Protein AF-A0A9D8SN07-F1 (afdb_monomer_lite)

Foldseek 3Di:
DLADDDQDADDDPVPDDDGDDDDPPADQPLRVLVVVLVSLVVVVVVCVVVVHDDAAEEAEAEELLDHPDPPSLVSLVVLAVCVVVSNHAYAYEHEPNRDQVNSCSNHPDRHWYFDHPVVVLVVVQVVVQVVVVVPDDGPDPRPRDDSPDGTDDDD

Sequence (155 aa):
KDDAEISADWVDAMNFSAPVMEASGLSPIGKAMEHALQKIEEQKCLYDSCGITSKRPWIFLISDGEPTDYGWEQAAAKCREAQQNKKVVIHAVGTQGANLEKLAKFSLMAPKRLSGLKFTEFFLWLSRSVSCISRAVPNMPDILDDIEGWHEKNA

Structure (mmCIF, N/CA/C/O backbone):
data_AF-A0A9D8SN07-F1
#
_entry.id   AF-A0A9D8SN07-F1
#
loop_
_atom_site.group_PDB
_atom_site.id
_atom_site.type_symbol
_atom_site.label_atom_id
_atom_site.label_alt_id
_atom_site.label_comp_id
_atom_site.label_asym_id
_atom_site.label_entity_id
_atom_site.label_seq_id
_atom_site.pdbx_PDB_ins_code
_atom_site.Cartn_x
_atom_site.Cartn_y
_atom_site.Cartn_z
_atom_site.occupancy
_atom_site.B_iso_or_equiv
_atom_site.auth_seq_id
_atom_site.auth_comp_id
_atom_site.auth_asym_id
_atom_site.auth_atom_id
_atom_site.pdbx_PDB_model_num
ATOM 1 N N . LYS A 1 1 ? -15.521 -12.521 8.968 1.00 52.25 1 LYS A N 1
ATOM 2 C CA . LYS A 1 1 ? -14.620 -13.075 7.931 1.00 52.25 1 LYS A CA 1
ATOM 3 C C . LYS A 1 1 ? -13.424 -12.144 7.918 1.00 52.25 1 LYS A C 1
ATOM 5 O O . LYS A 1 1 ? -13.600 -11.008 7.507 1.00 52.25 1 LYS A O 1
ATOM 10 N N . ASP A 1 2 ? -12.277 -12.581 8.424 1.00 69.19 2 ASP A N 1
ATOM 11 C CA . ASP A 1 2 ? -11.056 -11.766 8.435 1.00 69.19 2 ASP A CA 1
ATOM 12 C C . ASP A 1 2 ? -10.377 -11.906 7.077 1.00 69.19 2 ASP A C 1
ATOM 14 O O . ASP A 1 2 ? -9.337 -12.543 6.981 1.00 69.19 2 ASP A O 1
ATOM 18 N N . ASP A 1 3 ? -11.027 -11.476 5.998 1.00 79.81 3 ASP A N 1
ATOM 19 C CA . ASP A 1 3 ? -10.511 -11.632 4.637 1.00 79.81 3 ASP A CA 1
ATOM 20 C C . ASP A 1 3 ? -10.571 -10.306 3.893 1.00 79.81 3 ASP A C 1
ATOM 22 O O . ASP A 1 3 ? -11.492 -9.521 4.114 1.00 79.81 3 ASP A O 1
ATOM 26 N N . ALA A 1 4 ? -9.576 -10.053 3.049 1.00 87.31 4 ALA A N 1
ATOM 27 C CA . ALA A 1 4 ? -9.502 -8.844 2.244 1.00 87.31 4 ALA A CA 1
ATOM 28 C C . ALA A 1 4 ? -9.878 -9.175 0.796 1.00 87.31 4 ALA A C 1
ATOM 30 O O . ALA A 1 4 ? -9.466 -10.197 0.254 1.00 87.31 4 ALA A O 1
ATOM 31 N N . GLU A 1 5 ? -10.672 -8.307 0.179 1.00 90.00 5 GLU A N 1
ATOM 32 C CA . GLU A 1 5 ? -11.155 -8.482 -1.188 1.00 90.00 5 GLU A CA 1
ATOM 33 C C . GLU A 1 5 ? -10.439 -7.518 -2.134 1.00 90.00 5 GLU A C 1
ATOM 35 O O . GLU A 1 5 ? -10.217 -6.349 -1.814 1.00 90.00 5 GLU A O 1
ATOM 40 N N . ILE A 1 6 ? -10.079 -8.018 -3.315 1.00 90.94 6 ILE A N 1
ATOM 41 C CA . ILE A 1 6 ? -9.488 -7.212 -4.381 1.00 90.94 6 ILE A CA 1
ATOM 42 C C . ILE A 1 6 ? -10.634 -6.651 -5.219 1.00 90.94 6 ILE A C 1
ATOM 44 O O . ILE A 1 6 ? -11.310 -7.395 -5.921 1.00 90.94 6 ILE A O 1
ATOM 48 N N . SER A 1 7 ? -10.847 -5.339 -5.143 1.00 90.62 7 SER A N 1
ATOM 49 C CA . SER A 1 7 ? -11.972 -4.672 -5.810 1.00 90.62 7 SER A CA 1
ATOM 50 C C . SER A 1 7 ? -11.766 -4.449 -7.311 1.00 90.62 7 SER A C 1
ATOM 52 O O . SER A 1 7 ? -12.741 -4.314 -8.048 1.00 90.62 7 SER A O 1
ATOM 54 N N . ALA A 1 8 ? -10.516 -4.398 -7.774 1.00 90.62 8 ALA A N 1
ATOM 55 C CA . ALA A 1 8 ? -10.160 -4.262 -9.183 1.00 90.62 8 ALA A CA 1
ATOM 56 C C . ALA A 1 8 ? -8.748 -4.811 -9.447 1.00 90.62 8 ALA A C 1
ATOM 58 O O . ALA A 1 8 ? -7.861 -4.692 -8.600 1.00 90.62 8 ALA A O 1
ATOM 59 N N . ASP A 1 9 ? -8.541 -5.381 -10.635 1.00 90.69 9 ASP A N 1
ATOM 60 C CA . ASP A 1 9 ? -7.218 -5.774 -11.131 1.00 90.69 9 ASP A CA 1
ATOM 61 C C . ASP A 1 9 ? -6.464 -4.590 -11.767 1.00 90.69 9 ASP A C 1
ATOM 63 O O . ASP A 1 9 ? -6.997 -3.489 -11.928 1.00 90.69 9 ASP A O 1
ATOM 67 N N . TRP A 1 10 ? -5.199 -4.821 -12.136 1.00 90.75 10 TRP A N 1
ATOM 68 C CA . TRP A 1 10 ? -4.374 -3.845 -12.847 1.00 90.75 10 TRP A CA 1
ATOM 69 C C . TRP A 1 10 ? -5.024 -3.414 -14.165 1.00 90.75 10 TRP A C 1
ATOM 71 O O . TRP A 1 10 ? -5.311 -4.238 -15.032 1.00 90.75 10 TRP A O 1
ATOM 81 N N . VAL A 1 11 ? -5.198 -2.105 -14.332 1.00 90.88 11 VAL A N 1
ATOM 82 C CA . VAL A 1 11 ? -5.708 -1.487 -15.559 1.00 90.88 11 VAL A CA 1
ATOM 83 C C . VAL A 1 11 ? -4.902 -0.241 -15.893 1.00 90.88 11 VAL A C 1
ATOM 85 O O . VAL A 1 11 ? -4.365 0.427 -15.005 1.00 90.88 11 VAL A O 1
ATOM 88 N N . ASP A 1 12 ? -4.840 0.098 -17.179 1.00 86.12 12 ASP A N 1
ATOM 89 C CA . ASP A 1 12 ? -4.304 1.389 -17.597 1.00 86.12 12 ASP A CA 1
ATOM 90 C C . ASP A 1 12 ? -5.114 2.525 -16.976 1.00 86.12 12 ASP A C 1
ATOM 92 O O . ASP A 1 12 ? -6.339 2.452 -16.873 1.00 86.12 12 ASP A O 1
ATOM 96 N N . ALA A 1 13 ? -4.439 3.624 -16.638 1.00 82.44 13 ALA A N 1
ATOM 97 C CA . ALA A 1 13 ? -5.082 4.780 -16.017 1.00 82.44 13 ALA A CA 1
ATOM 98 C C . ALA A 1 13 ? -6.263 5.331 -16.842 1.00 82.44 13 ALA A C 1
ATOM 100 O O . ALA A 1 13 ? -7.244 5.792 -16.268 1.00 82.44 13 ALA A O 1
ATOM 101 N N . MET A 1 14 ? -6.198 5.242 -18.177 1.00 84.75 14 MET A N 1
ATOM 102 C CA . MET A 1 14 ? -7.278 5.683 -19.074 1.00 84.75 14 MET A CA 1
ATOM 103 C C . MET A 1 14 ? -8.524 4.789 -19.021 1.00 84.75 14 MET A C 1
ATOM 105 O O . MET A 1 14 ? -9.608 5.232 -19.387 1.00 84.75 14 MET A O 1
ATOM 109 N N . ASN A 1 15 ? -8.363 3.547 -18.565 1.00 88.75 15 ASN A N 1
ATOM 110 C CA . ASN A 1 15 ? -9.422 2.546 -18.466 1.00 88.75 15 ASN A CA 1
ATOM 111 C C . ASN A 1 15 ? -9.901 2.355 -17.018 1.00 88.75 15 ASN A C 1
ATOM 113 O O . ASN A 1 15 ? -10.787 1.540 -16.765 1.00 88.75 15 ASN A O 1
ATOM 117 N N . PHE A 1 16 ? -9.315 3.080 -16.060 1.00 87.06 16 PHE A N 1
ATOM 118 C CA . PHE A 1 16 ? -9.688 2.975 -14.659 1.00 87.06 16 PHE A CA 1
ATOM 119 C C . PHE A 1 16 ? -11.085 3.553 -14.418 1.00 87.06 16 PHE A C 1
ATOM 121 O O . PHE A 1 16 ? -11.363 4.717 -14.709 1.00 87.06 16 PHE A O 1
ATOM 128 N N . SER A 1 17 ? -11.945 2.739 -13.814 1.00 86.69 17 SER A N 1
ATOM 129 C CA . SER A 1 17 ? -13.221 3.160 -13.251 1.00 86.69 17 SER A CA 1
ATOM 130 C C . SER A 1 17 ? -13.223 2.812 -11.769 1.00 86.69 17 SER A C 1
ATOM 132 O O . SER A 1 17 ? -12.892 1.685 -11.400 1.00 86.69 17 SER A O 1
ATOM 134 N N . ALA A 1 18 ? -13.546 3.785 -10.917 1.00 85.31 18 ALA A N 1
ATOM 135 C CA . ALA A 1 18 ? -13.522 3.579 -9.476 1.00 85.31 18 ALA A CA 1
ATOM 136 C C . ALA A 1 18 ? -14.605 2.561 -9.067 1.00 85.31 18 ALA A C 1
ATOM 138 O O . ALA A 1 18 ? -15.779 2.783 -9.379 1.00 85.31 18 ALA A O 1
ATOM 139 N N . PRO A 1 19 ? -14.248 1.468 -8.365 1.00 86.25 19 PRO A N 1
ATOM 140 C CA . PRO A 1 19 ? -15.235 0.513 -7.882 1.00 86.25 19 PRO A CA 1
ATOM 141 C C . PRO A 1 19 ? -16.085 1.139 -6.771 1.00 86.25 19 PRO A C 1
ATOM 143 O O . PRO A 1 19 ? -15.609 1.963 -5.985 1.00 86.25 19 PRO A O 1
ATOM 146 N N . VAL A 1 20 ? -17.345 0.718 -6.682 1.00 86.75 20 VAL A N 1
ATOM 147 C CA . VAL A 1 20 ? -18.201 1.043 -5.535 1.00 86.75 20 VAL A CA 1
ATOM 148 C C . VAL A 1 20 ? -17.779 0.152 -4.371 1.00 86.75 20 VAL A C 1
ATOM 150 O O . VAL A 1 20 ? -17.699 -1.064 -4.525 1.00 86.75 20 VAL A O 1
ATOM 153 N N . MET A 1 21 ? -17.490 0.755 -3.218 1.00 81.62 21 MET A N 1
ATOM 154 C CA . MET A 1 21 ? -17.071 0.039 -2.013 1.00 81.62 21 MET A CA 1
ATOM 155 C C . MET A 1 21 ? -18.058 0.303 -0.878 1.00 81.62 21 MET A C 1
ATOM 157 O O . MET A 1 21 ? -18.445 1.449 -0.647 1.00 81.62 21 MET A O 1
ATOM 161 N N . GLU A 1 22 ? -18.426 -0.750 -0.150 1.00 81.25 22 GLU A N 1
ATOM 162 C CA . GLU A 1 22 ? -19.282 -0.681 1.036 1.00 81.25 22 GLU A CA 1
ATOM 163 C C . GLU A 1 22 ? -18.530 -1.205 2.261 1.00 81.25 22 GLU A C 1
ATOM 165 O O . GLU A 1 22 ? -17.788 -2.186 2.190 1.00 81.25 22 GLU A O 1
ATOM 170 N N . ALA A 1 23 ? -18.709 -0.541 3.403 1.00 78.88 23 ALA A N 1
ATOM 171 C CA . ALA A 1 23 ? -18.053 -0.943 4.638 1.00 78.88 23 ALA A CA 1
ATOM 172 C C . ALA A 1 23 ? -18.683 -2.232 5.190 1.00 78.88 23 ALA A C 1
ATOM 174 O O . ALA A 1 23 ? -19.881 -2.280 5.457 1.00 78.88 23 ALA A O 1
ATOM 175 N N . SER A 1 24 ? -17.860 -3.257 5.421 1.00 72.00 24 SER A N 1
ATOM 176 C CA . SER A 1 24 ? -18.290 -4.565 5.942 1.00 72.00 24 SER A CA 1
ATOM 177 C C . SER A 1 24 ? -17.997 -4.768 7.439 1.00 72.00 24 SER A C 1
ATOM 179 O O . SER A 1 24 ? -18.214 -5.853 7.978 1.00 72.00 24 SER A O 1
ATOM 181 N N . GLY A 1 25 ? -17.547 -3.713 8.130 1.00 74.12 25 GLY A N 1
ATOM 182 C CA . GLY A 1 25 ? -17.405 -3.653 9.591 1.00 74.12 25 GLY A CA 1
ATOM 183 C C . GLY A 1 25 ? -16.110 -4.232 10.175 1.00 74.12 25 GLY A C 1
ATOM 184 O O . GLY A 1 25 ? -15.914 -4.134 11.383 1.00 74.12 25 GLY A O 1
ATOM 185 N N . LEU A 1 26 ? -15.225 -4.805 9.355 1.00 84.00 26 LEU A N 1
ATOM 186 C CA . LEU A 1 26 ? -13.893 -5.272 9.759 1.00 84.00 26 LEU A CA 1
ATOM 187 C C . LEU A 1 26 ? -12.813 -4.639 8.876 1.00 84.00 26 LEU A C 1
ATOM 189 O O . LEU A 1 26 ? -13.072 -4.305 7.720 1.00 84.00 26 LEU A O 1
ATOM 193 N N . SER A 1 27 ? -11.598 -4.548 9.414 1.00 85.00 27 SER A N 1
ATOM 194 C CA . SER A 1 27 ? -10.432 -3.959 8.749 1.00 85.00 27 SER A CA 1
ATOM 195 C C . SER A 1 27 ? -9.256 -4.947 8.778 1.00 85.00 27 SER A C 1
ATOM 197 O O . SER A 1 27 ? -8.320 -4.764 9.561 1.00 85.00 27 SER A O 1
ATOM 199 N N . PRO A 1 28 ? -9.274 -6.028 7.968 1.00 92.00 28 PRO A N 1
ATOM 200 C CA . PRO A 1 28 ? -8.176 -6.994 7.891 1.00 92.00 28 PRO A CA 1
ATOM 201 C C . PRO A 1 28 ? -6.984 -6.413 7.103 1.00 92.00 28 PRO A C 1
ATOM 203 O O . PRO A 1 28 ? -6.711 -6.791 5.960 1.00 92.00 28 PRO A O 1
ATOM 206 N N . ILE A 1 29 ? -6.296 -5.437 7.706 1.00 93.75 29 ILE A N 1
ATOM 207 C CA . ILE A 1 29 ? -5.215 -4.661 7.082 1.00 93.75 29 ILE A CA 1
ATOM 208 C C . ILE A 1 29 ? -4.017 -5.551 6.738 1.00 93.75 29 ILE A C 1
ATOM 210 O O . ILE A 1 29 ? -3.409 -5.360 5.683 1.00 93.75 29 ILE A O 1
ATOM 214 N N . GLY A 1 30 ? -3.667 -6.519 7.593 1.00 95.12 30 GLY A N 1
ATOM 215 C CA . GLY A 1 30 ? -2.531 -7.407 7.346 1.00 95.12 30 GLY A CA 1
ATOM 216 C C . GLY A 1 30 ? -2.710 -8.185 6.046 1.00 95.12 30 GLY A C 1
ATOM 217 O O . GLY A 1 30 ? -1.886 -8.061 5.138 1.00 95.12 30 GLY A O 1
ATOM 218 N N . LYS A 1 31 ? -3.837 -8.884 5.902 1.00 94.12 31 LYS A N 1
ATOM 219 C CA . LYS A 1 31 ? -4.201 -9.571 4.653 1.00 94.12 31 LYS A CA 1
ATOM 220 C C . LYS A 1 31 ? -4.282 -8.651 3.439 1.00 94.12 31 LYS A C 1
ATOM 222 O O . LYS A 1 31 ? -3.792 -9.016 2.373 1.00 94.12 31 LYS A O 1
ATOM 227 N N . ALA A 1 32 ? -4.870 -7.462 3.581 1.00 94.56 32 ALA A N 1
ATOM 228 C CA . ALA A 1 32 ? -4.942 -6.503 2.478 1.00 94.56 32 ALA A CA 1
ATOM 229 C C . ALA A 1 32 ? -3.539 -6.128 1.969 1.00 94.56 32 ALA A C 1
ATOM 231 O O . ALA A 1 32 ? -3.293 -6.098 0.762 1.00 94.56 32 ALA A O 1
ATOM 232 N N . MET A 1 33 ? -2.595 -5.909 2.888 1.00 96.19 33 MET A N 1
ATOM 233 C CA . MET A 1 33 ? -1.208 -5.602 2.548 1.00 96.19 33 MET A CA 1
ATOM 234 C C . MET A 1 33 ? -0.466 -6.800 1.944 1.00 96.19 33 MET A C 1
ATOM 236 O O . MET A 1 33 ? 0.332 -6.612 1.026 1.00 96.19 33 MET A O 1
ATOM 240 N N . GLU A 1 34 ? -0.739 -8.027 2.394 1.00 95.69 34 GLU A N 1
ATOM 241 C CA . GLU A 1 34 ? -0.190 -9.236 1.765 1.00 95.69 34 GLU A CA 1
ATOM 242 C C . GLU A 1 34 ? -0.670 -9.391 0.317 1.00 95.69 34 GLU A C 1
ATOM 244 O O . GLU A 1 34 ? 0.159 -9.588 -0.576 1.00 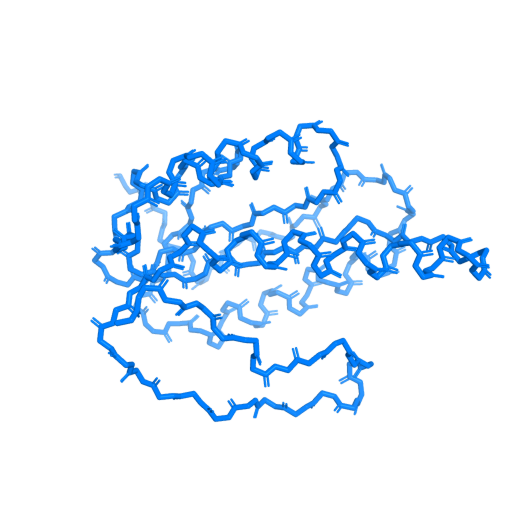95.69 34 GLU A O 1
ATOM 249 N N . HIS A 1 35 ? -1.969 -9.214 0.057 1.00 95.44 35 HIS A N 1
ATOM 250 C CA . HIS A 1 35 ? -2.507 -9.235 -1.305 1.00 95.44 35 HIS A CA 1
ATOM 251 C C . HIS A 1 35 ? -1.924 -8.122 -2.178 1.00 95.44 35 HIS A C 1
ATOM 253 O O . HIS A 1 35 ? -1.571 -8.374 -3.329 1.00 95.44 35 HIS A O 1
ATOM 259 N N . ALA A 1 36 ? -1.762 -6.911 -1.639 1.00 95.94 36 ALA A N 1
ATOM 260 C CA . ALA A 1 36 ? -1.161 -5.802 -2.375 1.00 95.94 36 ALA A CA 1
ATOM 261 C C . ALA A 1 36 ? 0.297 -6.096 -2.775 1.00 95.94 36 ALA A C 1
ATOM 263 O O . ALA A 1 36 ? 0.680 -5.875 -3.926 1.00 95.94 36 ALA A O 1
ATOM 264 N N . LEU A 1 37 ? 1.108 -6.632 -1.854 1.00 96.19 37 LEU A N 1
ATOM 265 C CA . LEU A 1 37 ? 2.488 -7.034 -2.147 1.00 96.19 37 LEU A CA 1
ATOM 266 C C . LEU A 1 37 ? 2.546 -8.153 -3.191 1.00 96.19 37 LEU A C 1
ATOM 268 O O . LEU A 1 37 ? 3.370 -8.089 -4.103 1.00 96.19 37 LEU A O 1
ATOM 272 N N . GLN A 1 38 ? 1.661 -9.147 -3.084 1.00 96.00 38 GLN A N 1
ATOM 273 C CA . GLN A 1 38 ? 1.566 -10.238 -4.050 1.00 96.00 38 GLN A CA 1
ATOM 274 C C . GLN A 1 38 ? 1.214 -9.717 -5.451 1.00 96.00 38 GLN A C 1
ATOM 276 O O . GLN A 1 38 ? 1.930 -10.014 -6.404 1.00 96.00 38 GLN A O 1
ATOM 281 N N . LYS A 1 39 ? 0.172 -8.886 -5.578 1.00 95.62 39 LYS A N 1
ATOM 282 C CA . LYS A 1 39 ? -0.262 -8.307 -6.862 1.00 95.62 39 LYS A CA 1
ATOM 283 C C . LYS A 1 39 ? 0.816 -7.454 -7.522 1.00 95.62 39 LYS A C 1
ATOM 285 O O . LYS A 1 39 ? 0.912 -7.424 -8.748 1.00 95.62 39 LYS A O 1
ATOM 290 N N . ILE A 1 40 ? 1.625 -6.758 -6.724 1.00 94.50 40 ILE A N 1
ATOM 291 C CA . ILE A 1 40 ? 2.788 -6.024 -7.226 1.00 94.50 40 ILE A CA 1
ATOM 292 C C . ILE A 1 40 ? 3.840 -6.978 -7.787 1.00 94.50 40 ILE A C 1
ATOM 294 O O . ILE A 1 40 ? 4.365 -6.723 -8.869 1.00 94.50 40 ILE A O 1
ATOM 298 N N . GLU A 1 41 ? 4.173 -8.046 -7.064 1.00 93.81 41 GLU A N 1
ATOM 299 C CA . GLU A 1 41 ? 5.185 -8.997 -7.523 1.00 93.81 41 GLU A CA 1
ATOM 300 C C . GLU A 1 41 ? 4.728 -9.714 -8.801 1.00 93.81 41 GLU A C 1
ATOM 302 O O . GLU A 1 41 ? 5.495 -9.786 -9.756 1.00 93.81 41 GLU A O 1
ATOM 307 N N . GLU A 1 42 ? 3.459 -10.129 -8.873 1.00 94.50 42 GLU A N 1
ATOM 308 C CA . GLU A 1 42 ? 2.843 -10.703 -10.079 1.00 94.50 42 GLU A CA 1
ATOM 309 C C . GLU A 1 42 ? 2.980 -9.765 -11.290 1.00 94.50 42 GLU A C 1
ATOM 311 O O . GLU A 1 42 ? 3.436 -10.183 -12.357 1.00 94.50 42 GLU A O 1
ATOM 316 N N . GLN A 1 43 ? 2.665 -8.477 -11.116 1.00 93.81 43 GLN A N 1
ATOM 317 C CA . GLN A 1 43 ? 2.763 -7.489 -12.193 1.00 93.81 43 GLN A CA 1
ATOM 318 C C . GLN A 1 43 ? 4.211 -7.215 -12.609 1.00 93.81 43 GLN A C 1
ATOM 320 O O . GLN A 1 43 ? 4.498 -7.029 -13.793 1.00 93.81 43 GLN A O 1
ATOM 325 N N . LYS A 1 44 ? 5.145 -7.205 -11.653 1.00 91.25 44 LYS A N 1
ATOM 326 C CA . LYS A 1 44 ? 6.573 -7.057 -11.948 1.00 91.25 44 LYS A CA 1
ATOM 327 C C . LYS A 1 44 ? 7.105 -8.248 -12.733 1.00 91.25 44 LYS A C 1
ATOM 329 O O . LYS A 1 44 ? 7.766 -8.031 -13.741 1.00 91.25 44 LYS A O 1
ATOM 334 N N . CYS A 1 45 ? 6.762 -9.474 -12.336 1.00 92.38 45 CYS A N 1
ATOM 335 C CA . CYS A 1 45 ? 7.135 -10.675 -13.080 1.00 92.38 45 CYS A CA 1
ATOM 336 C C . CYS A 1 45 ? 6.603 -10.643 -14.518 1.00 92.38 45 CYS A C 1
ATOM 338 O O . CYS A 1 45 ? 7.322 -11.026 -15.440 1.00 92.38 45 CYS A O 1
ATOM 340 N N . LEU A 1 46 ? 5.376 -10.150 -14.727 1.00 92.75 46 LEU A N 1
ATOM 341 C CA . LEU A 1 46 ? 4.821 -9.965 -16.067 1.00 92.75 46 LEU A CA 1
ATOM 342 C C . LEU A 1 46 ? 5.658 -8.970 -16.886 1.00 92.75 46 LEU A C 1
ATOM 344 O O . LEU A 1 46 ? 6.075 -9.298 -17.995 1.00 92.75 46 LEU A O 1
ATOM 348 N N . TYR A 1 47 ? 5.958 -7.792 -16.335 1.00 90.88 47 TYR A N 1
ATOM 349 C CA . TYR A 1 47 ? 6.797 -6.797 -17.010 1.00 90.88 47 TYR A CA 1
ATOM 350 C C . TYR A 1 47 ? 8.197 -7.327 -17.330 1.00 90.88 47 TYR A C 1
ATOM 352 O O . TYR A 1 47 ? 8.647 -7.178 -18.467 1.00 90.88 47 TYR A O 1
ATOM 360 N N . ASP A 1 48 ? 8.836 -8.019 -16.388 1.00 89.44 48 ASP A N 1
ATOM 361 C CA . ASP A 1 48 ? 10.149 -8.635 -16.586 1.00 89.44 48 ASP A CA 1
ATOM 362 C C . ASP A 1 48 ? 10.105 -9.688 -17.708 1.00 89.44 48 ASP A C 1
ATOM 364 O O . ASP A 1 48 ? 10.981 -9.704 -18.575 1.00 89.44 48 ASP A O 1
ATOM 368 N N . SER A 1 49 ? 9.050 -10.513 -17.764 1.00 93.75 49 SER A N 1
ATOM 369 C CA . SER A 1 49 ? 8.857 -11.512 -18.830 1.00 93.75 49 SER A CA 1
ATOM 370 C C . SER A 1 49 ? 8.667 -10.892 -20.220 1.00 93.75 49 SER A C 1
ATOM 372 O O . SER A 1 49 ? 9.000 -11.511 -21.230 1.00 93.75 49 SER A O 1
ATOM 374 N N . CYS A 1 50 ? 8.179 -9.650 -20.274 1.00 93.50 50 CYS A N 1
ATOM 375 C CA . CYS A 1 50 ? 8.023 -8.870 -21.498 1.00 93.50 50 CYS A CA 1
ATOM 376 C C . CYS A 1 50 ? 9.233 -7.966 -21.804 1.00 93.50 50 CYS A C 1
ATOM 378 O O . CYS A 1 50 ? 9.199 -7.231 -22.791 1.00 93.50 50 CYS A O 1
ATOM 380 N N . GLY A 1 51 ? 10.288 -7.980 -20.978 1.00 90.56 51 GLY A N 1
ATOM 381 C CA . GLY A 1 51 ? 11.447 -7.092 -21.125 1.00 90.56 51 GLY A CA 1
ATOM 382 C C . GLY A 1 51 ? 11.134 -5.612 -20.866 1.00 90.56 51 GLY A C 1
ATOM 383 O O . GLY A 1 51 ? 11.840 -4.733 -21.360 1.00 90.56 51 GLY A O 1
ATOM 384 N N . ILE A 1 52 ? 10.064 -5.324 -20.121 1.00 88.00 52 ILE A N 1
ATOM 385 C CA . ILE A 1 52 ? 9.617 -3.970 -19.792 1.00 88.00 52 ILE A CA 1
ATOM 386 C C . ILE A 1 52 ? 10.224 -3.562 -18.451 1.00 88.00 52 ILE A C 1
ATOM 388 O O . ILE A 1 52 ? 9.944 -4.158 -17.415 1.00 88.00 52 ILE A O 1
ATOM 392 N N . THR A 1 53 ? 11.013 -2.488 -18.445 1.00 82.44 53 THR A N 1
ATOM 393 C CA . THR A 1 53 ? 11.545 -1.929 -17.198 1.00 82.44 53 THR A CA 1
ATOM 394 C C . THR A 1 53 ? 10.420 -1.311 -16.371 1.00 82.44 53 THR A C 1
ATOM 396 O O . THR A 1 53 ? 9.846 -0.284 -16.740 1.00 82.44 53 THR A O 1
ATOM 399 N N . SER A 1 54 ? 10.134 -1.909 -15.217 1.00 79.75 54 SER A N 1
ATOM 400 C CA . SER A 1 54 ? 9.155 -1.393 -14.265 1.00 79.75 54 SER A CA 1
ATOM 401 C C . SER A 1 54 ? 9.720 -0.244 -13.418 1.00 79.75 54 SER A C 1
ATOM 403 O O . SER A 1 54 ? 10.900 -0.217 -13.060 1.00 79.75 54 SER A O 1
ATOM 405 N N . LYS A 1 55 ? 8.873 0.739 -13.085 1.00 83.94 55 LYS A N 1
ATOM 406 C CA . LYS A 1 55 ? 9.178 1.723 -12.033 1.00 83.94 55 LYS A CA 1
ATOM 407 C C . LYS A 1 55 ? 8.846 1.132 -10.667 1.00 83.94 55 LYS A C 1
ATOM 409 O O . LYS A 1 55 ? 8.047 0.203 -10.568 1.00 83.94 55 LYS A O 1
ATOM 414 N N . ARG A 1 56 ? 9.429 1.698 -9.607 1.00 86.81 56 ARG A N 1
ATOM 415 C CA . ARG A 1 56 ? 9.124 1.284 -8.235 1.00 86.81 56 ARG A CA 1
ATOM 416 C C . ARG A 1 56 ? 7.639 1.565 -7.929 1.00 86.81 56 ARG A C 1
ATOM 418 O O . ARG A 1 56 ? 7.241 2.728 -7.960 1.00 86.81 56 ARG A O 1
ATOM 425 N N . PRO A 1 57 ? 6.825 0.538 -7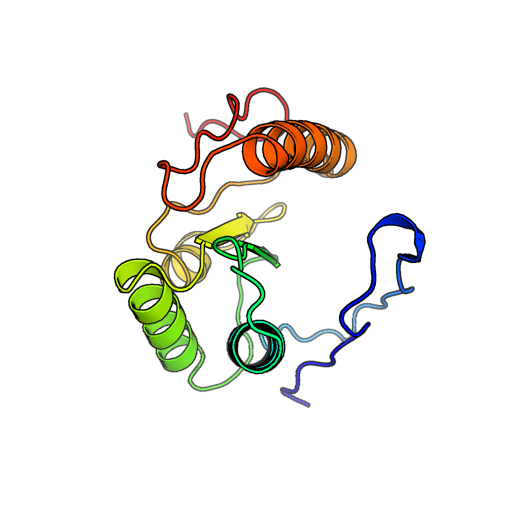.643 1.00 90.44 57 PRO A N 1
ATOM 426 C CA . PRO A 1 57 ? 5.396 0.689 -7.399 1.00 90.44 57 PRO A CA 1
ATOM 427 C C . PRO A 1 57 ? 5.123 1.299 -6.025 1.00 90.44 57 PRO A C 1
ATOM 429 O O . PRO A 1 57 ? 5.936 1.183 -5.101 1.00 90.44 57 PRO A O 1
ATOM 432 N N . TRP A 1 58 ? 3.966 1.943 -5.896 1.00 91.69 58 TRP A N 1
ATOM 433 C CA . TRP A 1 58 ? 3.519 2.615 -4.680 1.00 91.69 58 TRP A CA 1
ATOM 434 C C . TRP A 1 58 ? 2.246 1.967 -4.139 1.00 91.69 58 TRP A C 1
ATOM 436 O O . TRP A 1 58 ? 1.316 1.699 -4.895 1.00 91.69 58 TRP A O 1
ATOM 446 N N . ILE A 1 59 ? 2.193 1.768 -2.825 1.00 94.44 59 ILE A N 1
ATOM 447 C CA . ILE A 1 59 ? 0.995 1.383 -2.080 1.00 94.44 59 ILE A CA 1
ATOM 448 C C . ILE A 1 59 ? 0.587 2.566 -1.205 1.00 94.44 59 ILE A C 1
ATOM 450 O O . ILE A 1 59 ? 1.393 3.063 -0.415 1.00 94.44 59 ILE A O 1
ATOM 454 N N . PHE A 1 60 ? -0.675 2.979 -1.296 1.00 93.50 60 PHE A N 1
ATOM 455 C CA . PHE A 1 60 ? -1.295 3.876 -0.324 1.00 93.50 60 PHE A CA 1
ATOM 456 C C . PHE A 1 60 ? -2.186 3.058 0.604 1.00 93.50 60 PHE A C 1
ATOM 458 O O . PHE A 1 60 ? -3.225 2.558 0.185 1.00 93.50 60 PHE A O 1
ATOM 465 N N . LEU A 1 61 ? -1.770 2.921 1.862 1.00 94.50 61 LEU A N 1
ATOM 466 C CA . LEU A 1 61 ? -2.571 2.296 2.908 1.00 94.50 61 LEU A CA 1
ATOM 467 C C . LEU A 1 61 ? -3.401 3.382 3.590 1.00 94.50 61 LEU A C 1
ATOM 469 O O . LEU A 1 61 ? -2.855 4.158 4.369 1.00 94.50 61 LEU A O 1
ATOM 473 N N . ILE A 1 62 ? -4.699 3.441 3.298 1.00 92.19 62 ILE A N 1
ATOM 474 C CA . ILE A 1 62 ? -5.629 4.404 3.897 1.00 92.19 62 ILE A CA 1
ATOM 475 C C . ILE A 1 62 ? -6.527 3.657 4.887 1.00 92.19 62 ILE A C 1
ATOM 477 O O . ILE A 1 62 ? -7.291 2.793 4.470 1.00 92.19 62 ILE A O 1
ATOM 481 N N . SER A 1 63 ? -6.439 3.969 6.184 1.00 90.81 63 SER A N 1
ATOM 482 C CA . SER A 1 63 ? -7.258 3.313 7.219 1.00 90.81 63 SER A CA 1
ATOM 483 C C . SER A 1 63 ? -7.394 4.166 8.478 1.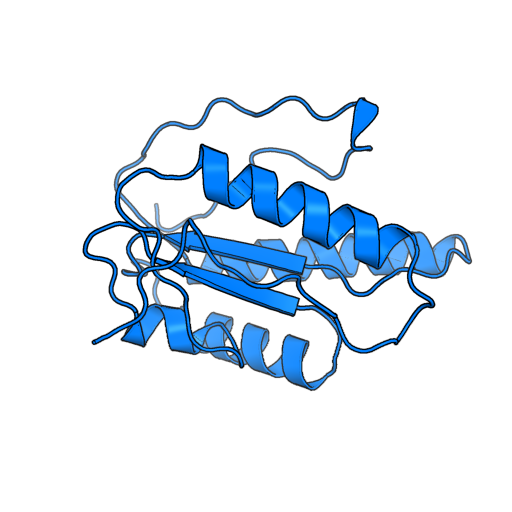00 90.81 63 SER A C 1
ATOM 485 O O . SER A 1 63 ? -6.600 5.069 8.729 1.00 90.81 63 SER A O 1
ATOM 487 N N . ASP A 1 64 ? -8.348 3.803 9.328 1.00 86.94 64 ASP A N 1
ATOM 488 C CA . ASP A 1 64 ? -8.419 4.177 10.748 1.00 86.94 64 ASP A CA 1
ATOM 489 C C . ASP A 1 64 ? -7.310 3.540 11.620 1.00 86.94 64 ASP A C 1
ATOM 491 O O . ASP A 1 64 ? -7.176 3.848 12.799 1.00 86.94 64 ASP A O 1
ATOM 495 N N . GLY A 1 65 ? -6.460 2.686 11.052 1.00 82.19 65 GLY A N 1
ATOM 496 C CA . GLY A 1 65 ? -5.264 2.174 11.714 1.00 82.19 65 GLY A CA 1
ATOM 497 C C . GLY A 1 65 ? -5.490 1.072 12.738 1.00 82.19 65 GLY A C 1
ATOM 498 O O . GLY A 1 65 ? -4.553 0.754 13.467 1.00 82.19 65 GLY A O 1
ATOM 499 N N . GLU A 1 66 ? -6.664 0.442 12.747 1.00 89.06 66 GLU A N 1
ATOM 500 C CA . GLU A 1 66 ? -6.995 -0.627 13.688 1.00 89.06 66 GLU A CA 1
ATOM 501 C C . GLU A 1 66 ? -7.133 -1.983 12.951 1.00 89.06 66 GLU A C 1
ATOM 503 O O . GLU A 1 66 ? -8.244 -2.393 12.619 1.00 89.06 66 GLU A O 1
ATOM 508 N N . PRO A 1 67 ? -6.017 -2.695 12.656 1.00 89.38 67 PRO A N 1
ATOM 509 C CA . PRO A 1 67 ? -6.066 -4.034 12.075 1.00 89.38 67 PRO A CA 1
ATOM 510 C C . PRO A 1 67 ? -6.910 -4.983 12.928 1.00 89.38 67 PRO A C 1
ATOM 512 O O . PRO A 1 67 ? -6.719 -5.064 14.146 1.00 89.38 67 PRO A O 1
ATOM 515 N N . THR A 1 68 ? -7.812 -5.723 12.286 1.00 89.06 68 THR A N 1
ATOM 516 C CA . THR A 1 68 ? -8.673 -6.713 12.951 1.00 89.06 68 THR A CA 1
ATOM 517 C C . THR A 1 68 ? -8.199 -8.151 12.754 1.00 89.06 68 THR A C 1
ATOM 519 O O . THR A 1 68 ? -8.721 -9.052 13.404 1.00 89.06 68 THR A O 1
ATOM 522 N N . ASP A 1 69 ? -7.238 -8.392 11.860 1.00 90.56 69 ASP A N 1
ATOM 523 C CA . ASP A 1 69 ? -6.756 -9.724 11.507 1.00 90.56 69 ASP A CA 1
ATOM 524 C C . ASP A 1 69 ? -5.578 -10.194 12.373 1.00 90.56 69 ASP A C 1
ATOM 526 O O . ASP A 1 69 ? -4.668 -9.439 12.715 1.00 90.56 69 ASP A O 1
ATOM 530 N N . TYR A 1 70 ? -5.579 -11.482 12.724 1.00 89.38 70 TYR A N 1
ATOM 531 C CA . TYR A 1 70 ? -4.490 -12.098 13.482 1.00 89.38 70 TYR A CA 1
ATOM 532 C C . TYR A 1 70 ? -3.195 -12.149 12.665 1.00 89.38 70 TYR A C 1
ATOM 534 O O . TYR A 1 70 ? -3.190 -12.578 11.515 1.00 89.38 70 TYR A O 1
ATOM 542 N N . GLY A 1 71 ? -2.072 -11.787 13.291 1.00 89.62 71 GLY A N 1
ATOM 543 C CA . GLY A 1 71 ? -0.752 -11.857 12.657 1.00 89.62 71 GLY A CA 1
ATOM 544 C C . GLY A 1 71 ? -0.446 -10.705 11.698 1.00 89.62 71 GLY A C 1
ATOM 545 O O . GLY A 1 71 ? 0.551 -10.777 10.976 1.00 89.62 71 GLY A O 1
ATOM 546 N N . TRP A 1 72 ? -1.242 -9.631 11.714 1.00 94.50 72 TRP A N 1
ATOM 547 C CA . TRP A 1 72 ? -1.013 -8.424 10.917 1.00 94.50 72 TRP A CA 1
ATOM 548 C C . TRP A 1 72 ? 0.397 -7.835 11.108 1.00 94.50 72 TRP A C 1
ATOM 550 O O . TRP A 1 72 ? 0.948 -7.246 10.179 1.00 94.50 72 TRP A O 1
ATOM 560 N N . GLU A 1 73 ? 1.035 -8.032 12.269 1.00 95.75 73 GLU A N 1
ATOM 561 C CA . GLU A 1 73 ? 2.410 -7.587 12.517 1.00 95.75 73 GLU A CA 1
ATOM 562 C C . GLU A 1 73 ? 3.429 -8.292 11.611 1.00 95.75 73 GLU A C 1
ATOM 564 O O . GLU A 1 73 ? 4.436 -7.694 11.227 1.00 95.75 73 GLU A O 1
ATOM 569 N N . GLN A 1 74 ? 3.175 -9.549 11.234 1.00 95.94 74 GLN A N 1
ATOM 570 C CA . GLN A 1 74 ? 4.029 -10.290 10.303 1.00 95.94 74 GLN A CA 1
ATOM 571 C C . GLN A 1 74 ? 3.897 -9.719 8.889 1.00 95.94 74 GLN A C 1
ATOM 573 O O . GLN A 1 74 ? 4.904 -9.504 8.214 1.00 95.94 74 GLN A O 1
ATOM 578 N N . ALA A 1 75 ? 2.671 -9.400 8.464 1.00 95.81 75 ALA A N 1
ATOM 579 C CA . ALA A 1 75 ? 2.428 -8.693 7.210 1.00 95.81 75 ALA A CA 1
ATOM 580 C C . ALA A 1 75 ? 3.104 -7.309 7.210 1.00 95.81 75 ALA A C 1
ATOM 582 O O . ALA A 1 75 ? 3.769 -6.935 6.242 1.00 95.81 75 ALA A O 1
ATOM 583 N N . ALA A 1 76 ? 3.026 -6.580 8.326 1.00 96.56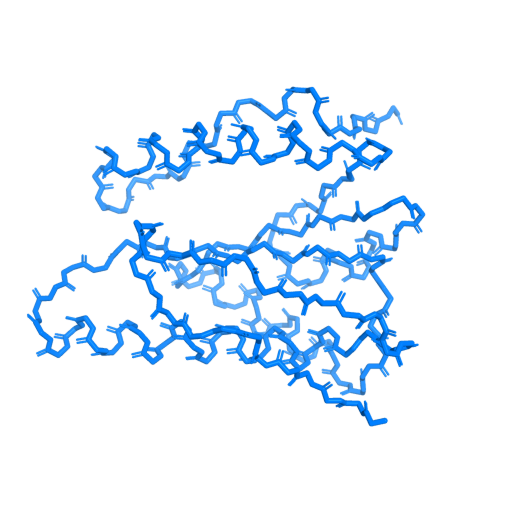 76 ALA A N 1
ATOM 584 C CA . ALA A 1 76 ? 3.694 -5.294 8.504 1.00 96.56 76 ALA A CA 1
ATOM 585 C C . ALA A 1 76 ? 5.229 -5.412 8.407 1.00 96.56 76 ALA A C 1
ATOM 587 O O . ALA A 1 76 ? 5.879 -4.594 7.750 1.00 96.56 76 ALA A O 1
ATOM 588 N N . ALA A 1 77 ? 5.820 -6.464 8.982 1.00 97.44 77 ALA A N 1
ATOM 589 C CA . ALA A 1 77 ? 7.248 -6.749 8.847 1.00 97.44 77 ALA A CA 1
ATOM 590 C C . ALA A 1 77 ? 7.652 -7.007 7.383 1.00 97.44 77 ALA A C 1
ATOM 592 O O . ALA A 1 77 ? 8.614 -6.395 6.909 1.00 97.44 77 ALA A O 1
ATOM 593 N N . LYS A 1 78 ? 6.879 -7.817 6.641 1.00 97.31 78 LYS A N 1
ATOM 594 C CA . LYS A 1 78 ? 7.090 -8.052 5.197 1.00 97.31 78 LYS A CA 1
ATOM 595 C C . LYS A 1 78 ? 7.014 -6.752 4.390 1.00 97.31 78 LYS A C 1
ATOM 597 O O . LYS A 1 78 ? 7.819 -6.534 3.486 1.00 97.31 78 LYS A O 1
ATOM 602 N N . CYS A 1 79 ? 6.089 -5.855 4.738 1.00 96.88 79 CYS A N 1
ATOM 603 C CA . CYS A 1 79 ? 5.962 -4.539 4.107 1.00 96.88 79 CYS A CA 1
ATOM 604 C C . CYS A 1 79 ? 7.230 -3.692 4.281 1.00 96.88 79 CYS A C 1
ATOM 606 O O . CYS A 1 79 ? 7.757 -3.140 3.309 1.00 96.88 79 CYS A O 1
ATOM 608 N N . ARG A 1 80 ? 7.765 -3.632 5.507 1.00 96.56 80 ARG A N 1
ATOM 609 C CA . ARG A 1 80 ? 9.011 -2.906 5.796 1.00 96.56 80 ARG A CA 1
ATOM 610 C C . ARG A 1 80 ? 10.197 -3.509 5.058 1.00 96.56 80 ARG A C 1
ATOM 612 O O . ARG A 1 80 ? 10.967 -2.761 4.462 1.00 96.56 80 ARG A O 1
ATOM 619 N N . GLU A 1 81 ? 10.324 -4.832 5.057 1.00 97.38 81 GLU A N 1
ATOM 620 C CA . GLU A 1 81 ? 11.375 -5.538 4.320 1.00 97.38 81 GLU A CA 1
ATOM 621 C C . GLU A 1 81 ? 11.301 -5.234 2.814 1.00 97.38 81 GLU A C 1
ATOM 623 O O . GLU A 1 81 ? 12.305 -4.878 2.193 1.00 97.38 81 GLU A O 1
ATOM 628 N N . ALA A 1 82 ? 10.105 -5.282 2.220 1.00 95.62 82 ALA A N 1
ATOM 629 C CA . ALA A 1 82 ? 9.904 -4.950 0.813 1.00 95.62 82 ALA A CA 1
ATOM 630 C C . ALA A 1 82 ? 10.311 -3.498 0.496 1.00 95.62 82 ALA A C 1
ATOM 632 O O . ALA A 1 82 ? 10.937 -3.239 -0.537 1.00 95.62 82 ALA A O 1
ATOM 633 N N . GLN A 1 83 ? 10.021 -2.545 1.389 1.00 93.94 83 GLN A N 1
ATOM 634 C CA . GLN A 1 83 ? 10.486 -1.166 1.236 1.00 93.94 83 GLN A CA 1
ATOM 635 C C . GLN A 1 83 ? 12.002 -1.013 1.402 1.00 93.94 83 GLN A C 1
ATOM 637 O O . GLN A 1 83 ? 12.604 -0.261 0.632 1.00 93.94 83 GLN A O 1
ATOM 642 N N . GLN A 1 84 ? 12.620 -1.702 2.369 1.00 94.56 84 GLN A N 1
ATOM 643 C CA . GLN A 1 84 ? 14.074 -1.677 2.596 1.00 94.56 84 GLN A CA 1
ATOM 644 C C . GLN A 1 84 ? 14.822 -2.203 1.370 1.00 94.56 84 GLN A C 1
ATOM 646 O O . GLN A 1 84 ? 15.779 -1.585 0.906 1.00 94.56 84 GLN A O 1
ATOM 651 N N . ASN A 1 85 ? 14.296 -3.274 0.778 1.00 93.12 85 ASN A N 1
ATOM 652 C CA . ASN A 1 85 ? 14.794 -3.876 -0.454 1.00 93.12 85 ASN A CA 1
ATOM 653 C C . ASN A 1 85 ? 14.407 -3.087 -1.718 1.00 93.12 85 ASN A C 1
ATOM 655 O O . ASN A 1 85 ? 14.567 -3.585 -2.830 1.00 93.12 85 ASN A O 1
ATOM 659 N N . LYS A 1 86 ? 13.882 -1.861 -1.568 1.00 90.00 86 LYS A N 1
ATOM 660 C CA . LYS A 1 86 ? 13.475 -0.953 -2.654 1.00 90.00 86 LYS A CA 1
ATOM 661 C C . LYS A 1 86 ? 12.451 -1.555 -3.631 1.00 90.00 86 LYS A C 1
ATOM 663 O O . LYS A 1 86 ? 12.283 -1.033 -4.729 1.00 90.00 86 LYS A O 1
ATOM 668 N N . LYS A 1 87 ? 11.714 -2.600 -3.232 1.00 91.25 87 LYS A N 1
ATOM 669 C CA . LYS A 1 87 ? 10.720 -3.270 -4.089 1.00 91.25 87 LYS A CA 1
ATOM 670 C C . LYS A 1 87 ? 9.443 -2.457 -4.274 1.00 91.25 87 LYS A C 1
ATOM 672 O O . LYS A 1 87 ? 8.815 -2.571 -5.316 1.00 91.25 87 LYS A O 1
ATOM 677 N N . VAL A 1 88 ? 9.067 -1.666 -3.270 1.00 93.31 88 VAL A N 1
ATOM 678 C CA . VAL A 1 88 ? 7.811 -0.898 -3.215 1.00 93.31 88 VAL A CA 1
ATOM 679 C C . VAL A 1 88 ? 7.997 0.341 -2.340 1.00 93.31 88 VAL A C 1
ATOM 681 O O . VAL A 1 88 ? 8.898 0.350 -1.497 1.00 93.31 88 VAL A O 1
ATOM 684 N N . VAL A 1 89 ? 7.191 1.384 -2.527 1.00 91.81 89 VAL A N 1
ATOM 685 C CA . VAL A 1 89 ? 7.011 2.496 -1.576 1.00 91.81 89 VAL A CA 1
ATOM 686 C C . VAL A 1 89 ? 5.651 2.345 -0.912 1.00 91.81 89 VAL A C 1
ATOM 688 O O . VAL A 1 89 ? 4.671 2.094 -1.597 1.00 91.81 89 VAL A O 1
ATOM 691 N N . ILE A 1 90 ? 5.575 2.504 0.406 1.00 94.81 90 ILE A N 1
ATOM 692 C CA . ILE A 1 90 ? 4.323 2.390 1.155 1.00 94.81 90 ILE A CA 1
ATOM 693 C C . ILE A 1 90 ? 4.075 3.709 1.875 1.00 94.81 90 ILE A C 1
ATOM 695 O O . ILE A 1 90 ? 4.865 4.120 2.730 1.00 94.81 90 ILE A O 1
ATOM 699 N N . HIS A 1 91 ? 2.967 4.360 1.542 1.00 92.69 91 HIS A N 1
ATOM 700 C CA . HIS A 1 91 ? 2.467 5.549 2.214 1.00 92.69 91 HIS A CA 1
ATOM 701 C C . HIS A 1 91 ? 1.273 5.172 3.081 1.00 92.69 91 HIS A C 1
ATOM 703 O O . HIS A 1 91 ? 0.187 4.912 2.572 1.00 92.69 91 HIS A O 1
ATOM 709 N N . ALA A 1 92 ? 1.479 5.154 4.396 1.00 93.75 92 ALA A N 1
ATOM 710 C CA . ALA A 1 92 ? 0.392 4.984 5.347 1.00 93.75 92 ALA A CA 1
ATOM 711 C C . ALA A 1 92 ? -0.300 6.333 5.597 1.00 93.75 92 ALA A C 1
ATOM 713 O O . ALA A 1 92 ? 0.359 7.328 5.910 1.00 93.75 92 ALA A O 1
ATOM 714 N N . VAL A 1 93 ? -1.621 6.360 5.450 1.00 92.12 93 VAL A N 1
ATOM 715 C CA . VAL A 1 93 ? -2.483 7.527 5.622 1.00 92.12 93 VAL A CA 1
ATOM 716 C C . VAL A 1 93 ? -3.595 7.172 6.608 1.00 92.12 93 VAL A C 1
ATOM 718 O O . VAL A 1 93 ? -4.461 6.348 6.332 1.00 92.12 93 VAL A O 1
ATOM 721 N N . GLY A 1 94 ? -3.556 7.795 7.779 1.00 91.81 94 GLY A N 1
ATOM 722 C CA . GLY A 1 94 ? -4.586 7.682 8.797 1.00 91.81 94 GLY A CA 1
ATOM 723 C C . GLY A 1 94 ? -5.769 8.596 8.498 1.00 91.81 94 GLY A C 1
ATOM 724 O O . GLY A 1 94 ? -5.574 9.791 8.261 1.00 91.81 94 GLY A O 1
ATOM 725 N N . THR A 1 95 ? -6.986 8.063 8.548 1.00 89.56 95 THR A N 1
ATOM 726 C CA . THR A 1 95 ? -8.218 8.867 8.578 1.00 89.56 95 THR A CA 1
ATOM 727 C C . THR A 1 95 ? -8.408 9.538 9.950 1.00 89.56 95 THR A C 1
ATOM 729 O O . THR A 1 95 ? -7.562 9.437 10.847 1.00 89.56 95 THR A O 1
ATOM 732 N N . GLN A 1 96 ? -9.495 10.292 10.132 1.00 84.31 96 GLN A N 1
ATOM 733 C CA . GLN A 1 96 ? -9.765 10.968 11.401 1.00 84.31 96 GLN A CA 1
ATOM 734 C C . GLN A 1 96 ? -9.863 9.963 12.560 1.00 84.31 96 GLN A C 1
ATOM 736 O O . GLN A 1 96 ? -10.597 8.985 12.484 1.00 84.31 96 GLN A O 1
ATOM 741 N N . GLY A 1 97 ? -9.124 10.226 13.642 1.00 83.94 97 GLY A N 1
ATOM 742 C CA . GLY A 1 97 ? -9.069 9.339 14.810 1.00 83.94 97 GLY A CA 1
ATOM 743 C C . GLY A 1 97 ? -8.169 8.114 14.635 1.00 83.94 97 GLY A C 1
ATOM 744 O O . GLY A 1 97 ? -8.116 7.289 15.540 1.00 83.94 97 GLY A O 1
ATOM 745 N N . ALA A 1 98 ? -7.440 8.006 13.518 1.00 89.38 98 ALA A N 1
ATOM 746 C CA . ALA A 1 98 ? -6.680 6.803 13.224 1.00 89.38 98 ALA A CA 1
ATOM 747 C C . ALA A 1 98 ? -5.541 6.527 14.215 1.00 89.38 98 ALA A C 1
ATOM 749 O O . ALA A 1 98 ? -4.809 7.446 14.620 1.00 89.38 98 ALA A O 1
ATOM 750 N N . ASN A 1 99 ? -5.328 5.243 14.505 1.00 91.00 99 ASN A N 1
ATOM 751 C CA . ASN A 1 99 ? -4.190 4.747 15.265 1.00 91.00 99 ASN A CA 1
ATOM 752 C C . ASN A 1 99 ? -2.923 4.736 14.402 1.00 91.00 99 ASN A C 1
ATOM 754 O O . ASN A 1 99 ? -2.579 3.777 13.703 1.00 91.00 99 ASN A O 1
ATOM 758 N N . LEU A 1 100 ? -2.212 5.859 14.453 1.00 92.94 100 LEU A N 1
ATOM 759 C CA . LEU A 1 100 ? -0.988 6.055 13.687 1.00 92.94 100 LEU A CA 1
ATOM 760 C C . LEU A 1 100 ? 0.143 5.125 14.151 1.00 92.94 100 LEU A C 1
ATOM 762 O O . LEU A 1 100 ? 0.986 4.754 13.341 1.00 92.94 100 LEU A O 1
ATOM 766 N N . GLU A 1 101 ? 0.168 4.700 15.415 1.00 93.75 101 GLU A N 1
ATOM 767 C CA . GLU A 1 101 ? 1.228 3.820 15.924 1.00 93.75 101 GLU A CA 1
ATOM 768 C C . GLU A 1 101 ? 1.203 2.444 15.254 1.00 93.75 101 GLU A C 1
ATOM 770 O O . GLU A 1 101 ? 2.253 1.912 14.878 1.00 93.75 101 GLU A O 1
ATOM 775 N N . LYS A 1 102 ? 0.004 1.885 15.057 1.00 94.19 102 LYS A N 1
ATOM 776 C CA . LYS A 1 102 ? -0.181 0.623 14.336 1.00 94.19 102 LYS A CA 1
ATOM 777 C C . LYS A 1 102 ? 0.085 0.791 12.841 1.00 94.19 102 LYS A C 1
ATOM 779 O O . LYS A 1 102 ? 0.838 0.000 12.273 1.00 94.19 102 LYS A O 1
ATOM 784 N N . LEU A 1 103 ? -0.414 1.863 12.216 1.00 93.44 103 LEU A N 1
ATOM 785 C CA . LEU A 1 103 ? -0.119 2.167 10.806 1.00 93.44 103 LEU A CA 1
ATOM 786 C C . LEU A 1 103 ? 1.381 2.320 10.527 1.00 93.44 103 LEU A C 1
ATOM 788 O O . LEU A 1 103 ? 1.872 1.848 9.500 1.00 93.44 103 LEU A O 1
ATOM 792 N N . ALA A 1 104 ? 2.133 2.919 11.454 1.00 94.75 104 ALA A N 1
ATOM 793 C CA . ALA A 1 104 ? 3.579 3.094 11.335 1.00 94.75 104 ALA A CA 1
ATOM 794 C C . ALA A 1 104 ? 4.353 1.766 11.254 1.00 94.75 104 ALA A C 1
ATOM 796 O O . ALA A 1 104 ? 5.506 1.745 10.822 1.00 94.75 104 ALA A O 1
ATOM 797 N N . LYS A 1 105 ? 3.752 0.636 11.649 1.00 96.50 105 LYS A N 1
ATOM 798 C CA . LYS A 1 105 ? 4.391 -0.680 11.522 1.00 96.50 105 LYS A CA 1
ATOM 799 C C . LYS A 1 105 ? 4.472 -1.151 10.071 1.00 96.50 105 LYS A C 1
ATOM 801 O O . LYS A 1 105 ? 5.387 -1.904 9.758 1.00 96.50 105 LYS A O 1
ATOM 806 N N . PHE A 1 106 ? 3.581 -0.690 9.192 1.00 96.12 106 PHE A N 1
ATOM 807 C CA . PHE A 1 106 ? 3.529 -1.115 7.789 1.00 96.12 106 PHE A CA 1
ATOM 808 C C . PHE A 1 106 ? 4.475 -0.341 6.869 1.00 96.12 106 PHE A C 1
ATOM 810 O O . PHE A 1 106 ? 4.672 -0.757 5.730 1.00 96.12 106 PHE A O 1
ATOM 817 N N . SER A 1 107 ? 5.057 0.773 7.328 1.00 94.62 107 SER A N 1
ATOM 818 C CA . SER A 1 107 ? 5.940 1.597 6.502 1.00 94.62 107 SER A CA 1
ATOM 819 C C . SER A 1 107 ? 7.262 1.948 7.186 1.00 94.62 107 SER A C 1
ATOM 821 O O . SER A 1 107 ? 7.371 1.997 8.410 1.00 94.62 107 SER A O 1
ATOM 823 N N . LEU A 1 108 ? 8.299 2.202 6.384 1.00 92.25 108 LEU A N 1
ATOM 824 C CA . LEU A 1 108 ? 9.521 2.882 6.834 1.00 92.25 108 LEU A CA 1
ATOM 825 C C . LEU A 1 108 ? 9.319 4.390 7.027 1.00 92.25 108 LEU A C 1
ATOM 827 O O . LEU A 1 108 ? 10.124 5.033 7.696 1.00 92.25 108 LEU A O 1
ATOM 831 N N . MET A 1 109 ? 8.280 4.954 6.413 1.00 90.50 109 MET A N 1
ATOM 832 C CA . MET A 1 109 ? 7.929 6.365 6.515 1.00 90.50 109 MET A CA 1
ATOM 833 C C . MET A 1 109 ? 6.903 6.562 7.630 1.00 90.50 109 MET A C 1
ATOM 835 O O . MET A 1 109 ? 6.055 5.699 7.859 1.00 90.50 109 MET A O 1
ATOM 839 N N . ALA A 1 110 ? 6.951 7.716 8.296 1.00 90.44 110 ALA A N 1
ATOM 840 C CA . ALA A 1 110 ? 5.924 8.069 9.267 1.00 90.44 110 ALA A CA 1
ATOM 841 C C . ALA A 1 110 ? 4.545 8.138 8.579 1.00 90.44 110 ALA A C 1
ATOM 843 O O . ALA A 1 110 ? 4.444 8.694 7.475 1.00 90.44 110 ALA A O 1
ATOM 844 N N . PRO A 1 111 ? 3.490 7.581 9.199 1.00 91.69 111 PRO A N 1
ATOM 845 C CA . PRO A 1 111 ? 2.145 7.685 8.668 1.00 91.69 111 PRO A CA 1
ATOM 846 C C . PRO A 1 111 ? 1.688 9.142 8.703 1.00 91.69 111 PRO A C 1
ATOM 848 O O . PRO A 1 111 ? 2.008 9.905 9.615 1.00 91.69 111 PRO A O 1
ATOM 851 N N . LYS A 1 112 ? 0.924 9.513 7.686 1.00 90.31 112 LYS A N 1
ATOM 852 C CA . LYS A 1 112 ? 0.372 10.851 7.502 1.00 90.31 112 LYS A CA 1
ATOM 853 C C . LYS A 1 112 ? -1.073 10.859 7.958 1.00 90.31 112 LYS A C 1
ATOM 855 O O . LYS A 1 112 ? -1.781 9.891 7.712 1.00 90.31 112 LYS A O 1
ATOM 860 N N . ARG A 1 113 ? -1.541 11.933 8.586 1.00 89.06 113 ARG A N 1
ATOM 861 C CA . ARG A 1 113 ? -2.966 12.073 8.906 1.00 89.06 113 ARG A CA 1
ATOM 862 C C . ARG A 1 113 ? -3.666 12.899 7.837 1.00 89.06 113 ARG A C 1
ATOM 864 O O . ARG A 1 113 ? -3.186 13.975 7.475 1.00 89.06 113 ARG A O 1
ATOM 871 N N . LEU A 1 114 ? -4.792 12.390 7.347 1.00 86.12 114 LEU A N 1
ATOM 872 C CA . LEU A 1 114 ? -5.702 13.146 6.501 1.00 86.12 114 LEU A CA 1
ATOM 873 C C . LEU A 1 114 ? -6.423 14.184 7.371 1.00 86.12 114 LEU A C 1
ATOM 875 O O . LEU A 1 114 ? -7.081 13.828 8.348 1.00 86.12 114 LEU A O 1
ATOM 879 N N . SER A 1 115 ? -6.284 15.466 7.035 1.00 78.88 115 SER A N 1
ATOM 880 C CA . SER A 1 115 ? -6.990 16.538 7.738 1.00 78.88 115 SER A CA 1
ATOM 881 C C . SER A 1 115 ? -8.477 16.506 7.37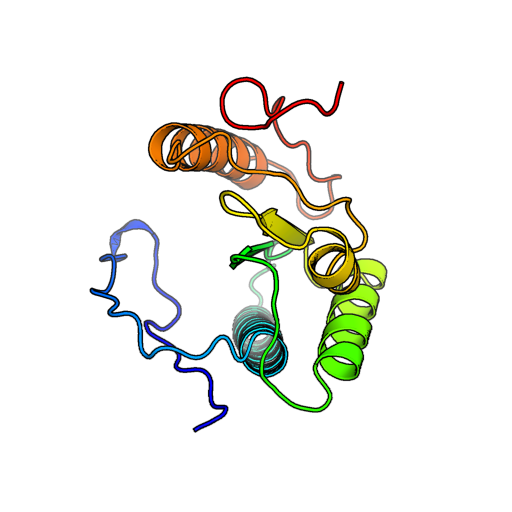2 1.00 78.88 115 SER A C 1
ATOM 883 O O . SER A 1 115 ? -8.856 16.871 6.258 1.00 78.88 115 SER A O 1
ATOM 885 N N . GLY A 1 116 ? -9.330 16.043 8.289 1.00 75.88 116 GLY A N 1
ATOM 886 C CA . GLY A 1 116 ? -10.760 15.839 8.028 1.00 75.88 116 GLY A CA 1
ATOM 887 C C . GLY A 1 116 ? -11.022 14.847 6.883 1.00 75.88 116 GLY A C 1
ATOM 888 O O . GLY A 1 116 ? -10.369 13.812 6.784 1.00 75.88 116 GLY A O 1
ATOM 889 N N . LEU A 1 117 ? -11.973 15.170 5.997 1.00 72.50 117 LEU A N 1
ATOM 890 C CA . LEU A 1 117 ? -12.314 14.387 4.795 1.00 72.50 117 LEU A CA 1
ATOM 891 C C . LEU A 1 117 ? -11.694 14.971 3.511 1.00 72.50 117 LEU A C 1
ATOM 893 O O . LEU A 1 117 ? -12.298 14.908 2.440 1.00 72.50 117 LEU A O 1
ATOM 897 N N . LYS A 1 118 ? -10.489 15.548 3.599 1.00 83.00 118 LYS A N 1
ATOM 898 C CA . LYS A 1 118 ? -9.778 16.177 2.466 1.00 83.00 118 LYS A CA 1
ATOM 899 C C . LYS A 1 118 ? -9.165 15.173 1.479 1.00 83.00 118 LYS A C 1
ATOM 901 O O . LYS A 1 118 ? -7.992 15.254 1.110 1.00 83.00 118 LYS A O 1
ATOM 906 N N . PHE A 1 119 ? -9.956 14.191 1.051 1.00 82.94 119 PHE A N 1
ATOM 907 C CA . PHE A 1 119 ? -9.557 13.220 0.032 1.00 82.94 119 PHE A CA 1
ATOM 908 C C . PHE A 1 119 ? -9.303 13.893 -1.316 1.00 82.94 119 PHE A C 1
ATOM 910 O O . PHE A 1 119 ? -8.360 13.524 -2.010 1.00 82.94 119 PHE A O 1
ATOM 917 N N . THR A 1 120 ? -10.095 14.907 -1.669 1.00 83.62 120 THR A N 1
ATOM 918 C CA . THR A 1 120 ? -9.926 15.664 -2.915 1.00 83.62 120 THR A CA 1
ATOM 919 C C . THR A 1 120 ? -8.528 16.270 -3.001 1.00 83.62 120 THR A C 1
ATOM 921 O O . THR A 1 120 ? -7.819 16.070 -3.983 1.00 83.62 120 THR A O 1
ATOM 924 N N . GLU A 1 121 ? -8.089 16.963 -1.954 1.00 83.38 121 GLU A N 1
ATOM 925 C CA . GLU A 1 121 ? -6.775 17.593 -1.884 1.00 83.38 121 GLU A CA 1
ATOM 926 C C . GLU A 1 121 ? -5.650 16.556 -1.852 1.00 83.38 121 GLU A C 1
ATOM 928 O O . GLU A 1 121 ? -4.632 16.740 -2.522 1.00 83.38 121 GLU A O 1
ATOM 933 N N . PHE A 1 122 ? -5.854 15.441 -1.144 1.00 85.06 122 PHE A N 1
ATOM 934 C CA . PHE A 1 122 ? -4.934 14.305 -1.159 1.00 85.06 122 PHE A CA 1
ATOM 935 C C . PHE A 1 122 ? -4.741 13.742 -2.577 1.00 85.06 122 PHE A C 1
ATOM 937 O O . PHE A 1 122 ? -3.605 13.593 -3.026 1.00 85.06 122 PHE A O 1
ATOM 944 N N . PHE A 1 123 ? -5.818 13.484 -3.323 1.00 84.25 123 PHE A N 1
ATOM 945 C CA . PHE A 1 123 ? -5.723 12.952 -4.686 1.00 84.25 123 PHE A CA 1
ATOM 946 C C . PHE A 1 123 ? -5.195 13.983 -5.692 1.00 84.25 123 PHE A C 1
ATOM 948 O O . PHE A 1 123 ? -4.460 13.615 -6.611 1.00 84.25 123 PHE A O 1
ATOM 955 N N . LEU A 1 124 ? -5.488 15.275 -5.506 1.00 83.31 124 LEU A N 1
ATOM 956 C CA . LEU A 1 124 ? -4.880 16.351 -6.297 1.00 83.31 124 LEU A CA 1
ATOM 957 C C . LEU A 1 124 ? -3.362 16.406 -6.094 1.00 83.31 124 LEU A C 1
ATOM 959 O O . LEU A 1 124 ? -2.614 16.523 -7.067 1.00 83.31 124 LEU A O 1
ATOM 963 N N . TRP A 1 125 ? -2.897 16.283 -4.851 1.00 83.38 125 TRP A N 1
ATOM 964 C CA . TRP A 1 125 ? -1.473 16.172 -4.540 1.00 83.38 125 TRP A CA 1
ATOM 965 C C . TRP A 1 125 ? -0.856 14.893 -5.125 1.00 83.38 125 TRP A C 1
ATOM 967 O O . TRP A 1 125 ? 0.225 14.941 -5.719 1.00 83.38 125 TRP A O 1
ATOM 977 N N . LEU A 1 126 ? -1.555 13.759 -5.023 1.00 82.50 126 LEU A N 1
ATOM 978 C CA . LEU A 1 126 ? -1.079 12.488 -5.561 1.00 82.50 126 LEU A CA 1
ATOM 979 C C . LEU A 1 126 ? -0.920 12.546 -7.085 1.00 82.50 126 LEU A C 1
ATOM 981 O O . LEU A 1 126 ? 0.101 12.117 -7.614 1.00 82.50 126 LEU A O 1
ATOM 985 N N . SER A 1 127 ? -1.884 13.139 -7.790 1.00 79.88 127 SER A N 1
ATOM 986 C CA . SER A 1 127 ? -1.828 13.344 -9.242 1.00 79.88 127 SER A CA 1
ATOM 987 C C . SER A 1 127 ? -0.592 14.151 -9.670 1.00 79.88 127 SER A C 1
ATOM 989 O O . SER A 1 127 ? 0.115 13.770 -10.612 1.00 79.88 127 SER A O 1
ATOM 991 N N . ARG A 1 128 ? -0.259 15.220 -8.930 1.00 79.12 128 ARG A N 1
ATOM 992 C CA . ARG A 1 128 ? 0.965 16.017 -9.152 1.00 79.12 128 ARG A CA 1
ATOM 993 C C . ARG A 1 128 ? 2.228 15.184 -8.918 1.00 79.12 128 ARG A 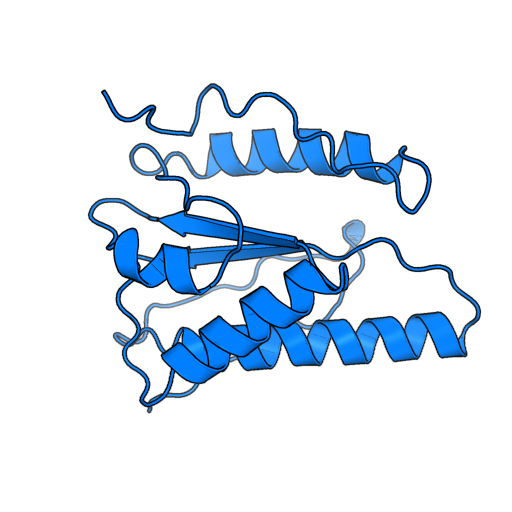C 1
ATOM 995 O O . ARG A 1 128 ? 3.098 15.140 -9.787 1.00 79.12 128 ARG A O 1
ATOM 1002 N N . SER A 1 129 ? 2.261 14.437 -7.816 1.00 75.81 129 SER A N 1
ATOM 1003 C CA . SER A 1 129 ? 3.373 13.552 -7.448 1.00 75.81 129 SER A CA 1
ATOM 1004 C C . SER A 1 129 ? 3.642 12.466 -8.498 1.00 75.81 129 SER A C 1
ATOM 1006 O O . SER A 1 129 ? 4.768 12.315 -8.975 1.00 75.81 129 SER A O 1
ATOM 1008 N N . VAL A 1 130 ? 2.600 11.748 -8.930 1.00 75.00 130 VAL A N 1
ATOM 1009 C CA . VAL A 1 130 ? 2.696 10.704 -9.966 1.00 75.00 130 VAL A CA 1
ATOM 1010 C C . VAL A 1 130 ? 3.151 11.296 -11.300 1.00 75.00 130 VAL A C 1
ATOM 1012 O O . VAL A 1 130 ? 3.960 10.687 -11.998 1.00 75.00 130 VAL A O 1
ATOM 1015 N N . SER A 1 131 ? 2.700 12.507 -11.639 1.00 71.38 131 SER A N 1
ATOM 1016 C CA . SER A 1 131 ? 3.131 13.207 -12.854 1.00 71.38 131 SER A CA 1
ATOM 1017 C C . SER A 1 131 ? 4.623 13.549 -12.846 1.00 71.38 131 SER A C 1
ATOM 1019 O O . SER A 1 131 ? 5.277 13.489 -13.886 1.00 71.38 131 SER A O 1
ATOM 1021 N N . CYS A 1 132 ? 5.191 13.906 -11.694 1.00 65.56 132 CYS A N 1
ATOM 1022 C CA . CYS A 1 132 ? 6.631 14.135 -11.565 1.00 65.56 132 CYS A CA 1
ATOM 1023 C C . CYS A 1 132 ? 7.426 12.833 -11.736 1.00 65.56 132 CYS A C 1
ATOM 1025 O O . CYS A 1 132 ? 8.431 12.807 -12.447 1.00 65.56 132 CYS A O 1
ATOM 1027 N N . ILE A 1 133 ? 6.932 11.729 -11.178 1.00 69.19 133 ILE A N 1
ATOM 1028 C CA . ILE A 1 133 ? 7.614 10.429 -11.234 1.00 69.19 133 ILE A CA 1
ATOM 1029 C C . ILE A 1 133 ? 7.486 9.758 -12.589 1.00 69.19 133 ILE A C 1
ATOM 1031 O O . ILE A 1 133 ? 8.433 9.107 -13.034 1.00 69.19 133 ILE A O 1
ATOM 1035 N N . SER A 1 134 ? 6.369 9.934 -13.294 1.00 67.44 134 SER A N 1
ATOM 1036 C CA . SER A 1 134 ? 6.220 9.427 -14.660 1.00 67.44 134 SER A CA 1
ATOM 1037 C C . SER A 1 134 ? 7.291 10.009 -15.591 1.00 67.44 134 SER A C 1
ATOM 1039 O O . SER A 1 134 ? 7.787 9.284 -16.453 1.00 67.44 134 SER A O 1
ATOM 1041 N N . ARG A 1 135 ? 7.750 11.241 -15.327 1.00 66.88 135 ARG A N 1
ATOM 1042 C CA . ARG A 1 135 ? 8.855 11.913 -16.031 1.00 66.88 135 ARG A CA 1
ATOM 1043 C C . ARG A 1 135 ? 10.252 11.593 -15.483 1.00 66.88 135 ARG A C 1
ATOM 1045 O O . ARG A 1 135 ? 11.235 11.849 -16.172 1.00 66.88 135 ARG A O 1
ATOM 1052 N N . ALA A 1 136 ? 10.361 11.045 -14.273 1.00 61.56 136 ALA A N 1
ATOM 1053 C CA . ALA A 1 136 ? 11.644 10.744 -13.642 1.00 61.56 136 ALA A CA 1
ATOM 1054 C C . ALA A 1 136 ? 12.320 9.489 -14.227 1.00 61.56 136 ALA A C 1
ATOM 1056 O O . ALA A 1 136 ? 11.655 8.541 -14.670 1.00 61.56 136 ALA A O 1
ATOM 1057 N N . VAL A 1 137 ? 13.658 9.489 -14.183 1.00 61.53 137 VAL A N 1
ATOM 1058 C CA . VAL A 1 137 ? 14.512 8.346 -14.543 1.00 61.53 137 VAL A CA 1
ATOM 1059 C C . VAL A 1 137 ? 14.263 7.195 -13.556 1.00 61.53 137 VAL A C 1
ATOM 1061 O O . VAL A 1 137 ? 14.124 7.455 -12.356 1.00 61.53 137 VAL A O 1
ATOM 1064 N N . PRO A 1 138 ? 14.219 5.928 -14.011 1.00 62.81 138 PRO A N 1
ATOM 1065 C CA . PRO A 1 138 ? 14.154 4.777 -13.110 1.00 62.81 138 PRO A CA 1
ATOM 1066 C C . PRO A 1 138 ? 15.252 4.844 -12.030 1.00 62.81 138 PRO A C 1
ATOM 1068 O O . PRO A 1 138 ? 16.391 5.185 -12.338 1.00 62.81 138 PRO A O 1
ATOM 1071 N N . ASN A 1 139 ? 14.920 4.519 -10.774 1.00 58.03 139 ASN A N 1
ATOM 1072 C CA . ASN A 1 139 ? 15.806 4.570 -9.592 1.00 58.03 139 ASN A CA 1
ATOM 1073 C C . ASN A 1 139 ? 16.246 5.956 -9.065 1.00 58.03 139 ASN A C 1
ATOM 1075 O O . ASN A 1 139 ? 17.068 6.004 -8.146 1.00 58.03 139 ASN A O 1
ATOM 1079 N N . MET A 1 140 ? 15.693 7.074 -9.547 1.00 57.78 140 MET A N 1
ATOM 1080 C CA . MET A 1 140 ? 15.811 8.346 -8.814 1.00 57.78 140 MET A CA 1
ATOM 1081 C C . MET A 1 140 ? 15.076 8.268 -7.460 1.00 57.78 140 MET A C 1
ATOM 1083 O O . MET A 1 140 ? 14.064 7.569 -7.368 1.00 57.78 140 MET A O 1
ATOM 1087 N N . PRO A 1 141 ? 15.555 8.967 -6.409 1.00 56.66 141 PRO A N 1
ATOM 1088 C CA . PRO A 1 141 ? 14.795 9.099 -5.175 1.00 56.66 141 PRO A CA 1
ATOM 1089 C C . PRO A 1 141 ? 13.417 9.692 -5.478 1.00 56.66 141 PRO A C 1
ATOM 1091 O O . PRO A 1 141 ? 13.306 10.631 -6.265 1.00 56.66 141 PRO A O 1
ATOM 1094 N N . ASP A 1 142 ? 12.382 9.129 -4.857 1.00 56.78 142 ASP A N 1
ATOM 1095 C CA . ASP A 1 142 ? 11.003 9.594 -4.984 1.00 56.78 142 ASP A CA 1
ATOM 1096 C C . ASP A 1 142 ? 10.897 11.037 -4.452 1.00 56.78 142 ASP A C 1
ATOM 1098 O O . ASP A 1 142 ? 10.780 11.262 -3.246 1.00 56.78 142 ASP A O 1
ATOM 1102 N N . ILE A 1 143 ? 10.981 12.031 -5.343 1.00 52.16 143 ILE A N 1
ATOM 1103 C CA . ILE A 1 143 ? 10.714 13.434 -5.009 1.00 52.16 143 ILE A CA 1
ATOM 1104 C C . ILE A 1 143 ? 9.197 13.596 -4.998 1.00 52.16 143 ILE A C 1
ATOM 1106 O O . ILE A 1 143 ? 8.562 13.802 -6.032 1.00 52.16 143 ILE A O 1
ATOM 1110 N N . LEU A 1 144 ? 8.619 13.437 -3.814 1.00 58.91 144 LEU A N 1
ATOM 1111 C CA . LEU A 1 144 ? 7.249 13.842 -3.548 1.00 58.91 144 LEU A CA 1
ATOM 1112 C C . LEU A 1 144 ? 7.205 15.357 -3.382 1.00 58.91 144 LEU A C 1
ATOM 1114 O O . LEU A 1 144 ? 7.971 15.902 -2.586 1.00 58.91 144 LEU A O 1
ATOM 1118 N N . ASP A 1 145 ? 6.301 16.010 -4.115 1.00 56.53 145 ASP A N 1
ATOM 1119 C CA . ASP A 1 145 ? 5.980 17.420 -3.894 1.00 56.53 145 ASP A CA 1
ATOM 1120 C C . ASP A 1 145 ? 5.569 17.646 -2.435 1.00 56.53 145 ASP A C 1
ATOM 1122 O O . ASP A 1 145 ? 5.059 16.736 -1.763 1.00 56.53 145 ASP A O 1
ATOM 1126 N N . ASP A 1 146 ? 5.762 18.879 -1.963 1.00 60.47 146 ASP A N 1
ATOM 1127 C CA . ASP A 1 146 ? 5.392 19.268 -0.609 1.00 60.47 146 ASP A CA 1
ATOM 1128 C C . ASP A 1 146 ? 3.925 18.901 -0.330 1.00 60.47 146 ASP A C 1
ATOM 1130 O O . ASP A 1 146 ? 3.022 19.134 -1.138 1.00 60.47 146 ASP A O 1
ATOM 1134 N N . ILE A 1 147 ? 3.688 18.262 0.813 1.00 60.91 147 ILE A N 1
ATOM 1135 C CA . ILE A 1 147 ? 2.385 17.688 1.193 1.00 60.91 147 ILE A CA 1
ATOM 1136 C C . ILE A 1 147 ? 1.444 18.739 1.795 1.00 60.91 147 ILE A C 1
ATOM 1138 O O . ILE A 1 147 ? 0.496 18.406 2.514 1.00 60.91 147 ILE A O 1
ATOM 1142 N N . GLU A 1 148 ? 1.727 20.016 1.545 1.00 60.66 148 GLU A N 1
ATOM 1143 C CA . GLU A 1 148 ? 0.949 21.135 2.052 1.00 60.66 148 GLU A CA 1
ATOM 1144 C C . GLU A 1 148 ? -0.490 21.097 1.523 1.00 60.66 148 GLU A C 1
ATOM 1146 O O . GLU A 1 148 ? -0.746 20.983 0.326 1.00 60.66 148 GLU A O 1
ATOM 1151 N N . GLY A 1 149 ? -1.449 21.187 2.450 1.00 60.34 149 GLY A N 1
ATOM 1152 C CA . GLY A 1 149 ? -2.876 21.351 2.151 1.00 60.34 149 GLY A CA 1
ATOM 1153 C C . GLY A 1 149 ? -3.789 20.233 2.662 1.00 60.34 149 GLY A C 1
ATOM 1154 O O . GLY A 1 149 ? -4.908 20.527 3.090 1.00 60.34 149 GLY A O 1
ATOM 1155 N N . TRP A 1 150 ? -3.322 18.980 2.690 1.00 68.31 150 TRP A N 1
ATOM 1156 C CA . TRP A 1 150 ? -4.130 17.828 3.137 1.00 68.31 150 TRP A CA 1
ATOM 1157 C C . TRP A 1 150 ? -3.600 17.139 4.401 1.00 68.31 150 TRP A C 1
ATOM 1159 O O . TRP A 1 150 ? -4.349 16.422 5.064 1.00 68.31 150 TRP A O 1
ATOM 1169 N N . HIS A 1 151 ? -2.332 17.367 4.749 1.00 69.31 151 HIS A N 1
ATOM 1170 C CA . HIS A 1 151 ? -1.680 16.773 5.912 1.00 69.31 151 HIS A CA 1
ATOM 1171 C C . HIS A 1 151 ? -1.814 17.653 7.162 1.00 69.31 151 HIS A C 1
ATOM 1173 O O . HIS A 1 151 ? -1.471 18.837 7.131 1.00 69.31 151 HIS A O 1
ATOM 1179 N N . GLU A 1 152 ? -2.228 17.069 8.288 1.00 68.69 152 GLU A N 1
ATOM 1180 C CA . GLU A 1 152 ? -2.086 17.719 9.597 1.00 68.69 152 GLU A CA 1
ATOM 1181 C C . GLU A 1 152 ? -0.618 17.700 10.035 1.00 68.69 152 GLU A C 1
ATOM 1183 O O . GLU A 1 152 ? -0.064 16.652 10.360 1.00 68.69 152 GLU A O 1
ATOM 1188 N N . LYS A 1 153 ? 0.037 18.868 10.050 1.00 60.62 153 LYS A N 1
ATOM 1189 C CA . LYS A 1 153 ? 1.332 19.018 10.727 1.00 60.62 153 LYS A CA 1
ATOM 1190 C C . LYS A 1 153 ? 1.059 18.836 12.227 1.00 60.62 153 LYS A C 1
ATOM 1192 O O . LYS A 1 153 ? 0.332 19.642 12.798 1.00 60.62 153 LYS A O 1
ATOM 1197 N N . ASN A 1 154 ? 1.581 17.767 12.837 1.00 49.28 154 ASN A N 1
ATOM 1198 C CA . ASN A 1 154 ? 1.540 17.618 14.293 1.00 49.28 154 ASN A CA 1
ATOM 1199 C C . ASN A 1 154 ? 2.186 18.870 14.905 1.00 49.28 154 ASN A C 1
ATOM 1201 O O . ASN A 1 154 ? 3.334 19.180 14.574 1.00 49.28 154 ASN A O 1
ATOM 1205 N N . ALA A 1 155 ? 1.412 19.600 15.708 1.00 36.19 155 ALA A N 1
ATOM 1206 C CA . ALA A 1 155 ? 1.918 20.637 16.598 1.00 36.19 155 ALA A CA 1
ATOM 1207 C C . ALA A 1 155 ? 2.596 19.988 17.810 1.00 36.19 155 ALA A C 1
ATOM 1209 O O . ALA A 1 155 ? 2.100 18.923 18.248 1.00 36.19 155 ALA A O 1
#

Radius of gyration: 15.77 Å; chains: 1; bounding box: 35×34×38 Å

pLDDT: mean 84.42, std 12.52, range [36.19, 97.44]

Secondary structure (DSSP, 8-state):
------------GGG--PPP----S---HHHHHHHHHHHHHHHHHHHHHTT--PPPPEEEEEE-S---STTHHHHHHHHHHHHHTTS-EEEEEE-TT--HHHHTTS-SSPPEEB-TT-HHHHHHHHHHHHHHHHHSPTT----PPP-TTTB----